Protein AF-A0A7W0WLS8-F1 (afdb_monomer_lite)

Sequence (107 aa):
MDLTRFDGHQRPEFKLEAVRRLEERRAQGVSLTQVGRELDVRPDMLRAWRRQVGARAGVAPAKVFPGQGRLPSEEAELRRLRHENARLQQENAFLKSAAAYFARESR

Secondary structure (DSSP, 8-state):
-------S---HHHHHHHHHHHHHHHHTT--HHHHHHHTT--HHHHHHHHHHHHHTTTS-HHHH---TT--S-HHHHHHHHHHHHHHHHHHHHHHHHHHHHHHHHT-

Radius of gyration: 25.46 Å; chains: 1; bounding box: 64×18×77 Å

pLDDT: mean 81.91, std 16.45, range [34.75, 98.06]

Foldseek 3Di:
DDPPDPAQDDDLVLLVVLLVVVVVVVVVVDDLCRSCVVSVHDSVSSVVLNVLCVVQPPDDSCNSDPTPDDDQPPVRVVVVVVVVVVVVVVVVVVVVVVVVVVVVVVD

Structure (mmCIF, N/CA/C/O backbone):
data_AF-A0A7W0WLS8-F1
#
_entry.id   AF-A0A7W0WLS8-F1
#
loop_
_atom_site.group_PDB
_atom_site.id
_atom_site.type_symbol
_atom_site.label_atom_id
_atom_site.label_alt_id
_atom_site.label_comp_id
_atom_site.label_asym_id
_atom_site.label_entity_id
_atom_site.label_seq_id
_atom_site.pdbx_PDB_ins_code
_atom_site.Cartn_x
_atom_site.Cartn_y
_atom_site.Cartn_z
_atom_site.occupancy
_atom_site.B_iso_or_equiv
_atom_site.auth_seq_id
_atom_site.auth_comp_id
_atom_site.auth_asym_id
_atom_site.auth_atom_id
_atom_site.pdbx_PDB_model_num
ATOM 1 N N . MET A 1 1 ? -32.525 -2.165 2.137 1.00 39.91 1 MET A N 1
ATOM 2 C CA . MET A 1 1 ? -31.338 -1.489 2.702 1.00 39.91 1 MET A CA 1
ATOM 3 C C . MET A 1 1 ? -30.123 -2.051 1.986 1.00 39.91 1 MET A C 1
ATOM 5 O O . MET A 1 1 ? -29.767 -3.194 2.236 1.00 39.91 1 MET A O 1
ATOM 9 N N . ASP A 1 2 ? -29.576 -1.302 1.030 1.00 34.75 2 ASP A N 1
ATOM 10 C CA . ASP A 1 2 ? -28.439 -1.732 0.208 1.00 34.75 2 ASP A CA 1
ATOM 11 C C . ASP A 1 2 ? -27.141 -1.759 1.026 1.00 34.75 2 ASP A C 1
ATOM 13 O O . ASP A 1 2 ? -26.634 -0.722 1.445 1.00 34.75 2 ASP A O 1
ATOM 17 N N . LEU A 1 3 ? -26.587 -2.956 1.241 1.00 37.78 3 LEU A N 1
ATOM 18 C CA . LEU A 1 3 ? -25.344 -3.192 1.996 1.00 37.78 3 LEU A CA 1
ATOM 19 C C . LEU A 1 3 ? -24.077 -3.178 1.116 1.00 37.78 3 LEU A C 1
ATOM 21 O O . LEU A 1 3 ? -23.028 -3.690 1.508 1.00 37.78 3 LEU A O 1
ATOM 25 N N . THR A 1 4 ? -24.142 -2.597 -0.082 1.00 50.72 4 THR A N 1
ATOM 26 C CA . THR A 1 4 ? -23.069 -2.646 -1.094 1.00 50.72 4 THR A CA 1
ATOM 27 C C . THR A 1 4 ? -22.363 -1.314 -1.342 1.00 50.72 4 THR A C 1
ATOM 29 O O . THR A 1 4 ? -21.730 -1.148 -2.384 1.00 50.72 4 THR A O 1
ATOM 32 N N . ARG A 1 5 ? -22.389 -0.357 -0.403 1.00 43.31 5 ARG A N 1
ATOM 33 C CA . ARG A 1 5 ? -21.675 0.913 -0.618 1.00 43.31 5 ARG A CA 1
ATOM 34 C C . ARG A 1 5 ? -21.102 1.545 0.652 1.00 43.31 5 ARG A C 1
ATOM 36 O O . ARG A 1 5 ? -21.573 2.570 1.117 1.00 43.31 5 ARG A O 1
ATOM 43 N N . PHE A 1 6 ? -20.005 0.982 1.151 1.00 46.62 6 PHE A N 1
ATOM 44 C CA . PHE A 1 6 ? -18.945 1.814 1.730 1.00 46.62 6 PHE A CA 1
ATOM 45 C C . PHE A 1 6 ? -17.674 1.555 0.931 1.00 46.62 6 PHE A C 1
ATOM 47 O O . PHE A 1 6 ? -16.887 0.646 1.188 1.00 46.62 6 PHE A O 1
ATOM 54 N N . ASP A 1 7 ? -17.616 2.318 -0.153 1.00 45.81 7 ASP A N 1
ATOM 55 C CA . ASP A 1 7 ? -16.568 2.382 -1.154 1.00 45.81 7 ASP A CA 1
ATOM 56 C C . ASP A 1 7 ? -15.202 2.652 -0.495 1.00 45.81 7 ASP A C 1
ATOM 58 O O . ASP A 1 7 ? -15.117 3.313 0.543 1.00 45.81 7 ASP A O 1
ATOM 62 N N . GLY A 1 8 ? -14.122 2.147 -1.093 1.00 53.72 8 GLY A N 1
ATOM 63 C CA . GLY A 1 8 ? -12.746 2.101 -0.574 1.00 53.72 8 GLY A CA 1
ATOM 64 C C . GLY A 1 8 ? -12.053 3.452 -0.311 1.00 53.72 8 GLY A C 1
ATOM 65 O O . GLY A 1 8 ? -10.824 3.497 -0.178 1.00 53.72 8 GLY A O 1
ATOM 66 N N . HIS A 1 9 ? -12.813 4.538 -0.180 1.00 56.31 9 HIS A N 1
ATOM 67 C CA . HIS A 1 9 ? -12.394 5.933 -0.079 1.00 56.31 9 HIS A CA 1
ATOM 68 C C . HIS A 1 9 ? -12.641 6.532 1.316 1.00 56.31 9 HIS A C 1
ATOM 70 O O . HIS A 1 9 ? -13.241 7.592 1.461 1.00 56.31 9 HIS A O 1
ATOM 76 N N . GLN A 1 10 ? -12.149 5.889 2.375 1.00 71.31 10 GLN A N 1
ATOM 77 C CA . GLN A 1 10 ? -11.992 6.579 3.665 1.00 71.31 10 GLN A CA 1
ATOM 78 C C . GLN A 1 10 ? -10.620 7.252 3.734 1.00 71.31 10 GLN A C 1
ATOM 80 O O . GLN A 1 10 ? -9.630 6.723 3.206 1.00 71.31 10 GLN A O 1
ATOM 85 N N . ARG A 1 11 ? -10.569 8.410 4.403 1.00 81.94 11 ARG A N 1
ATOM 86 C CA . ARG A 1 11 ? -9.339 9.191 4.578 1.00 81.94 11 ARG A CA 1
ATOM 87 C C . ARG A 1 11 ? -8.267 8.361 5.312 1.00 81.94 11 ARG A C 1
ATOM 89 O O . ARG A 1 11 ? -8.623 7.603 6.219 1.00 81.94 11 ARG A O 1
ATOM 96 N N . PRO A 1 12 ? -6.977 8.467 4.942 1.00 83.00 12 PRO A N 1
ATOM 97 C CA . PRO A 1 12 ? -5.897 7.708 5.580 1.00 83.00 12 PRO A CA 1
ATOM 98 C C . PRO A 1 12 ? -5.850 7.858 7.105 1.00 83.00 12 PRO A C 1
ATOM 100 O O . PRO A 1 12 ? -5.576 6.888 7.806 1.00 83.00 12 PRO A O 1
ATOM 103 N N . GLU A 1 13 ? -6.171 9.046 7.617 1.00 84.62 13 GLU A N 1
ATOM 104 C CA . GLU A 1 13 ? -6.172 9.363 9.047 1.00 84.62 13 GLU A CA 1
ATOM 105 C C . GLU A 1 13 ? -7.232 8.545 9.792 1.00 84.62 13 GLU A C 1
ATOM 107 O O . GLU A 1 13 ? -6.951 7.967 10.839 1.00 84.62 13 GLU A O 1
ATOM 112 N N . PHE A 1 14 ? -8.429 8.412 9.208 1.00 89.12 14 PHE A N 1
ATOM 113 C CA . PHE A 1 14 ? -9.494 7.580 9.768 1.00 89.12 14 PHE A CA 1
ATOM 114 C C . PHE A 1 14 ? -9.082 6.107 9.823 1.00 89.12 14 PHE A C 1
ATOM 116 O O . PHE A 1 14 ? -9.295 5.441 10.831 1.00 89.12 14 PHE A O 1
ATOM 123 N N . LYS A 1 15 ? -8.458 5.596 8.754 1.00 89.44 15 LYS A N 1
ATOM 124 C CA . LYS A 1 15 ? -8.007 4.198 8.697 1.00 89.44 15 LYS A CA 1
ATOM 125 C C . LYS A 1 15 ? -6.922 3.907 9.739 1.00 89.44 15 LYS A C 1
ATOM 127 O O . LYS A 1 15 ? -6.956 2.841 10.349 1.00 89.44 15 LYS A O 1
ATOM 132 N N . LEU A 1 16 ? -5.996 4.842 9.979 1.00 90.12 16 LEU A N 1
ATOM 133 C CA . LEU A 1 16 ? -5.003 4.719 11.055 1.00 90.12 16 LEU A CA 1
ATOM 134 C C . LEU A 1 16 ? -5.652 4.695 12.433 1.00 90.12 16 LEU A C 1
ATOM 136 O O . LEU A 1 16 ? -5.365 3.801 13.224 1.00 90.12 16 LEU A O 1
ATOM 140 N N . GLU A 1 17 ? -6.535 5.651 12.706 1.00 91.06 17 GLU A N 1
ATOM 141 C CA . GLU A 1 17 ? -7.209 5.747 13.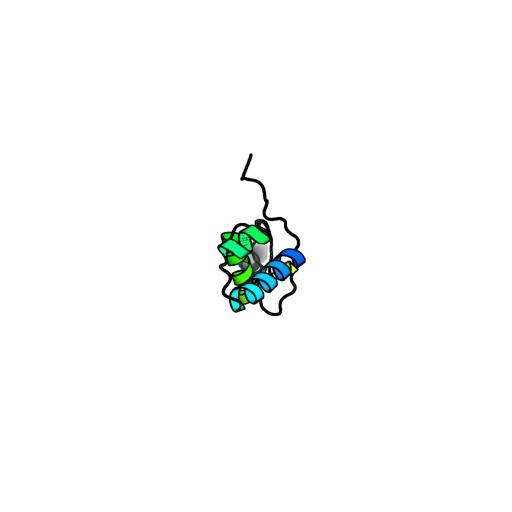998 1.00 91.06 17 GLU A CA 1
ATOM 142 C C . GLU A 1 17 ? -8.093 4.516 14.260 1.00 91.06 17 GLU A C 1
ATOM 144 O O . GLU A 1 17 ? -8.104 3.984 15.366 1.00 91.06 17 GLU A O 1
ATOM 149 N N . ALA A 1 18 ? -8.761 3.981 13.233 1.00 92.56 18 ALA A N 1
ATOM 150 C CA . ALA A 1 18 ? -9.520 2.736 13.331 1.00 92.56 18 ALA A CA 1
ATOM 151 C C . ALA A 1 18 ? -8.633 1.530 13.690 1.00 92.56 18 ALA A C 1
ATOM 153 O O . ALA A 1 18 ? -9.022 0.700 14.513 1.00 92.56 18 ALA A O 1
ATOM 154 N N . VAL A 1 19 ? -7.430 1.431 13.107 1.00 92.94 19 VAL A N 1
ATOM 155 C CA . VAL A 1 19 ? -6.455 0.382 13.455 1.00 92.94 19 VAL A CA 1
ATOM 156 C C . VAL A 1 19 ? -5.921 0.580 14.873 1.00 92.94 19 VAL A C 1
ATOM 158 O O . VAL A 1 19 ? -5.831 -0.387 15.621 1.00 92.94 19 VAL A O 1
ATOM 161 N N . ARG A 1 20 ? -5.628 1.817 15.280 1.00 92.81 20 ARG A N 1
ATOM 162 C CA . ARG A 1 20 ? -5.181 2.124 16.643 1.00 92.81 20 ARG A CA 1
ATOM 163 C C . ARG A 1 20 ? -6.227 1.708 17.682 1.00 92.81 20 ARG A C 1
ATOM 165 O O . ARG A 1 20 ? -5.910 0.950 18.594 1.00 92.81 20 ARG A O 1
ATOM 172 N N . ARG A 1 21 ? -7.485 2.120 17.492 1.00 93.38 21 ARG A N 1
ATOM 173 C CA . ARG A 1 21 ? -8.610 1.724 18.356 1.00 93.38 21 ARG A CA 1
ATOM 174 C C . ARG A 1 21 ? -8.815 0.216 18.377 1.00 93.38 21 ARG A C 1
ATOM 176 O O . ARG A 1 21 ? -9.132 -0.341 19.422 1.00 93.38 21 ARG A O 1
ATOM 183 N N . LEU A 1 22 ? -8.621 -0.464 17.247 1.00 94.25 22 LEU A N 1
ATOM 184 C CA . LEU A 1 22 ? -8.669 -1.923 17.202 1.00 94.25 22 LEU A CA 1
ATOM 185 C C . LEU A 1 22 ? -7.621 -2.563 18.120 1.00 94.25 22 LEU A C 1
ATOM 187 O O . LEU A 1 22 ? -7.965 -3.501 18.836 1.00 94.25 22 LEU A O 1
ATOM 191 N N . GLU A 1 23 ? -6.373 -2.093 18.101 1.00 93.56 23 GLU A N 1
ATOM 192 C CA . GLU A 1 23 ? -5.315 -2.639 18.963 1.00 93.56 23 GLU A CA 1
ATOM 193 C C . GLU A 1 23 ? -5.592 -2.361 20.449 1.00 93.56 23 GLU A C 1
ATOM 195 O O . GLU A 1 23 ? -5.508 -3.276 21.269 1.00 93.56 23 GLU A O 1
ATOM 200 N N . GLU A 1 24 ? -6.030 -1.143 20.787 1.00 94.31 24 GLU A N 1
ATOM 201 C CA . GLU A 1 24 ? -6.432 -0.767 22.153 1.00 94.31 24 GLU A CA 1
ATOM 202 C C . GLU A 1 24 ? -7.574 -1.660 22.676 1.00 94.31 24 GLU A C 1
ATOM 204 O O . GLU A 1 24 ? -7.492 -2.228 23.765 1.00 94.31 24 GLU A O 1
ATOM 209 N N . ARG A 1 25 ? -8.631 -1.849 21.877 1.00 94.19 25 ARG A N 1
ATOM 210 C CA . ARG A 1 25 ? -9.796 -2.674 22.241 1.00 94.19 25 ARG A CA 1
ATOM 211 C C . ARG A 1 25 ? -9.443 -4.161 22.310 1.00 94.19 25 ARG A C 1
ATOM 213 O O . ARG A 1 25 ? -9.945 -4.871 23.180 1.00 94.19 25 ARG A O 1
ATOM 220 N N . ARG A 1 26 ? -8.548 -4.644 21.443 1.00 91.44 26 ARG A N 1
ATOM 221 C CA . ARG A 1 26 ? -8.041 -6.024 21.503 1.00 91.44 26 ARG A CA 1
ATOM 222 C C . ARG A 1 26 ? -7.262 -6.301 22.782 1.00 91.44 26 ARG A C 1
ATOM 224 O O . ARG A 1 26 ? -7.431 -7.381 23.340 1.00 91.44 26 ARG A O 1
ATOM 231 N N . ALA A 1 27 ? -6.462 -5.348 23.263 1.00 91.50 27 ALA A N 1
ATOM 232 C CA . ALA A 1 27 ? -5.767 -5.476 24.545 1.00 91.50 27 ALA A CA 1
ATOM 233 C C . ALA A 1 27 ? -6.745 -5.603 25.732 1.00 91.50 27 ALA A C 1
ATOM 235 O O . ALA A 1 27 ? -6.417 -6.220 26.740 1.00 91.50 27 ALA A O 1
ATOM 236 N N . GLN A 1 28 ? -7.970 -5.091 25.582 1.00 94.00 28 GLN A N 1
ATOM 237 C CA . GLN A 1 28 ? -9.076 -5.234 26.539 1.00 94.00 28 GLN A CA 1
ATOM 238 C C . GLN A 1 28 ? -9.918 -6.509 26.321 1.00 94.00 28 GLN A C 1
ATOM 240 O O . GLN A 1 28 ? -10.949 -6.683 26.964 1.00 94.00 28 GLN A O 1
ATOM 245 N N . GLY A 1 29 ? -9.527 -7.393 25.396 1.00 93.12 29 GLY A N 1
ATOM 246 C CA . GLY A 1 29 ? -10.248 -8.633 25.087 1.00 93.12 29 GLY A CA 1
ATOM 247 C C . GLY A 1 29 ? -11.438 -8.476 24.132 1.00 93.12 29 GLY A C 1
ATOM 248 O O . GLY A 1 29 ? -12.162 -9.442 23.894 1.00 93.12 29 GLY A O 1
ATOM 249 N N . VAL A 1 30 ? -11.650 -7.294 23.543 1.00 95.19 30 VAL A N 1
ATOM 250 C CA . VAL A 1 30 ? -12.757 -7.061 22.602 1.00 95.19 30 VAL A CA 1
ATOM 251 C C . VAL A 1 30 ? -12.444 -7.680 21.236 1.00 95.19 30 VAL A C 1
ATOM 253 O O . VAL A 1 30 ? -11.347 -7.545 20.685 1.00 95.19 30 VAL A O 1
ATOM 256 N N . SER A 1 31 ? -13.434 -8.360 20.652 1.00 93.31 31 SER A N 1
ATOM 257 C CA . SER A 1 31 ? -13.277 -9.022 19.356 1.00 93.31 31 SER A CA 1
ATOM 258 C C . SER A 1 31 ? -13.229 -8.032 18.182 1.00 93.31 31 SER A C 1
ATOM 260 O O . SER A 1 31 ? -13.888 -6.994 18.183 1.00 93.31 31 SER A O 1
ATOM 262 N N . LEU A 1 32 ? -12.516 -8.405 17.111 1.00 91.38 32 LEU 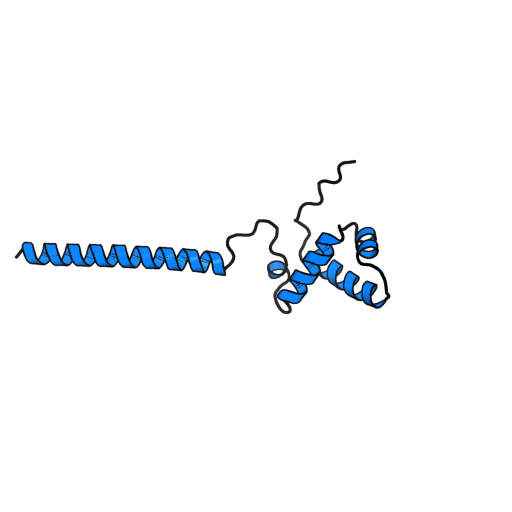A N 1
ATOM 263 C CA . LEU A 1 32 ? -12.469 -7.647 15.848 1.00 91.38 32 LEU A CA 1
ATOM 264 C C . LEU A 1 32 ? -13.875 -7.362 15.292 1.00 91.38 32 LEU A C 1
ATOM 266 O O . LEU A 1 32 ? -14.125 -6.285 14.762 1.00 91.38 32 LEU A O 1
ATOM 270 N N . THR A 1 33 ? -14.783 -8.334 15.402 1.00 93.12 33 THR A N 1
ATOM 271 C CA . THR A 1 33 ? -16.161 -8.216 14.914 1.00 93.12 33 THR A CA 1
ATOM 272 C C . THR A 1 33 ? -16.931 -7.144 15.672 1.00 93.12 33 THR A C 1
ATOM 274 O O . THR A 1 33 ? -17.671 -6.377 15.063 1.00 93.12 33 THR A O 1
ATOM 277 N N . GLN A 1 34 ? -16.739 -7.071 16.988 1.00 92.38 34 GLN A N 1
ATOM 278 C CA . GLN A 1 34 ? -17.383 -6.070 17.827 1.00 92.38 34 GLN A CA 1
ATOM 279 C C . GLN A 1 34 ? -16.830 -4.668 17.559 1.00 92.38 34 GLN A C 1
ATOM 281 O O . GLN A 1 34 ? -17.613 -3.753 17.330 1.00 92.38 34 GLN A O 1
ATOM 286 N N . VAL A 1 35 ? -15.505 -4.524 17.449 1.00 92.12 35 VAL A N 1
ATOM 287 C CA . VAL A 1 35 ? -14.878 -3.254 17.038 1.00 92.12 35 VAL A CA 1
ATOM 288 C C . VAL A 1 35 ? -15.372 -2.808 15.657 1.00 92.12 35 VAL A C 1
ATOM 290 O O . VAL A 1 35 ? -15.654 -1.634 15.447 1.00 92.12 35 VAL A O 1
ATOM 293 N N . GLY A 1 36 ? -15.529 -3.743 14.714 1.00 90.19 36 GLY A N 1
ATOM 294 C CA . GLY A 1 36 ? -16.093 -3.451 13.394 1.00 90.19 36 GLY A CA 1
ATOM 295 C C . GLY A 1 36 ? -17.508 -2.881 13.459 1.00 90.19 36 GLY A C 1
ATOM 296 O O . GLY A 1 36 ? -17.795 -1.892 12.796 1.00 90.19 36 GLY A O 1
ATOM 297 N N . ARG A 1 37 ? -18.375 -3.449 14.304 1.00 90.69 37 ARG A N 1
ATOM 298 C CA . ARG A 1 37 ? -19.735 -2.928 14.517 1.00 90.69 37 ARG A CA 1
ATOM 299 C C . ARG A 1 37 ? -19.731 -1.532 15.142 1.00 90.69 37 ARG A C 1
ATOM 301 O O . ARG A 1 37 ? -20.497 -0.687 14.707 1.00 90.69 37 ARG A O 1
ATOM 308 N N . GLU A 1 38 ? -18.867 -1.287 16.125 1.00 89.56 38 GLU A N 1
ATOM 309 C CA . GLU A 1 38 ? -18.749 0.017 16.802 1.00 89.56 38 GLU A CA 1
ATOM 310 C C . GLU A 1 38 ? -18.282 1.134 15.864 1.00 89.56 38 GLU A C 1
ATOM 312 O O . GLU A 1 38 ? -18.703 2.279 16.003 1.00 89.56 38 GLU A O 1
ATOM 317 N N . LEU A 1 39 ? -17.405 0.803 14.915 1.00 87.31 39 LEU A N 1
ATOM 318 C CA . LEU A 1 39 ? -16.861 1.752 13.945 1.00 87.31 39 LEU A CA 1
ATOM 319 C C . LEU A 1 39 ? -17.681 1.837 12.648 1.00 87.31 39 LEU A C 1
ATOM 321 O O . LEU A 1 39 ? -17.313 2.616 11.774 1.00 87.31 39 LEU A O 1
ATOM 325 N N . ASP A 1 40 ? -18.739 1.031 12.509 1.00 87.94 40 ASP A N 1
ATOM 326 C CA . ASP A 1 40 ? -19.481 0.815 11.257 1.00 87.94 40 ASP A CA 1
ATOM 327 C C . ASP A 1 40 ? -18.563 0.431 10.073 1.00 87.94 40 ASP A C 1
ATOM 329 O O . ASP A 1 40 ? -18.666 0.902 8.941 1.00 87.94 40 ASP A O 1
ATOM 333 N N . VAL A 1 41 ? -17.588 -0.439 10.352 1.00 88.12 41 VAL A N 1
ATOM 334 C CA . VAL A 1 41 ? -16.596 -0.927 9.390 1.00 88.12 41 VAL A CA 1
ATOM 335 C C . VAL A 1 41 ? -16.623 -2.449 9.354 1.00 88.12 41 VAL A C 1
ATOM 337 O O . VAL A 1 41 ? -16.521 -3.133 10.373 1.00 88.12 41 VAL A O 1
ATOM 340 N N . ARG A 1 42 ? -16.664 -3.019 8.144 1.00 88.38 42 ARG A N 1
ATOM 341 C CA . ARG A 1 42 ? -16.558 -4.473 7.965 1.00 88.38 42 ARG A CA 1
ATOM 342 C C . ARG A 1 42 ? -15.274 -5.020 8.621 1.00 88.38 42 ARG A C 1
ATOM 344 O O . ARG A 1 42 ? -14.187 -4.522 8.315 1.00 88.38 42 ARG A O 1
ATOM 351 N N . PRO A 1 43 ? -15.348 -6.098 9.425 1.00 88.88 43 PRO A N 1
ATOM 352 C CA . PRO A 1 43 ? -14.181 -6.682 10.098 1.00 88.88 43 PRO A CA 1
ATOM 353 C C . PRO A 1 43 ? -13.020 -7.041 9.154 1.00 88.88 43 PRO A C 1
ATOM 355 O O . PRO A 1 43 ? -11.850 -6.902 9.516 1.00 88.88 43 PRO A O 1
ATOM 358 N N . ASP A 1 44 ? -13.325 -7.454 7.920 1.00 87.31 44 ASP A N 1
ATOM 359 C CA . ASP A 1 44 ? -12.320 -7.766 6.895 1.00 87.31 44 ASP A CA 1
ATOM 360 C C . ASP A 1 44 ? -11.490 -6.543 6.487 1.00 87.31 44 ASP A C 1
ATOM 362 O O . ASP A 1 44 ? -10.284 -6.663 6.255 1.00 87.31 44 ASP A O 1
ATOM 366 N N . MET A 1 45 ? -12.110 -5.357 6.444 1.00 88.88 45 MET A N 1
ATOM 367 C CA . MET A 1 45 ? -11.420 -4.103 6.138 1.00 88.88 45 MET A CA 1
ATOM 368 C C . MET A 1 45 ? -10.474 -3.713 7.270 1.00 88.88 45 MET A C 1
ATOM 370 O O . MET A 1 45 ? -9.307 -3.437 7.009 1.00 88.88 45 MET A O 1
ATOM 374 N N . LEU A 1 46 ? -10.927 -3.802 8.526 1.00 90.38 46 LEU A N 1
ATOM 375 C CA . LEU A 1 46 ? -10.071 -3.577 9.696 1.00 90.38 46 LEU A CA 1
ATOM 376 C C . LEU A 1 46 ? -8.862 -4.524 9.703 1.00 90.38 46 LEU A C 1
ATOM 378 O O . LEU A 1 46 ? -7.727 -4.102 9.935 1.00 90.38 46 LEU A O 1
ATOM 382 N N . ARG A 1 47 ? -9.075 -5.804 9.369 1.00 89.12 47 ARG A N 1
ATOM 383 C CA . ARG A 1 47 ? -7.991 -6.787 9.219 1.00 89.12 47 ARG A CA 1
ATOM 384 C C . ARG A 1 47 ? -7.025 -6.409 8.092 1.00 89.12 47 ARG A C 1
ATOM 386 O O . ARG A 1 47 ? -5.817 -6.605 8.233 1.00 89.12 47 ARG A O 1
ATOM 393 N N . ALA A 1 48 ? -7.530 -5.921 6.960 1.00 87.19 48 ALA A N 1
ATOM 394 C CA . ALA A 1 48 ? -6.704 -5.473 5.843 1.00 87.19 48 ALA A CA 1
ATOM 395 C C . ALA A 1 48 ? -5.869 -4.239 6.213 1.00 87.19 48 ALA A C 1
ATOM 397 O O . ALA A 1 48 ? -4.660 -4.244 5.989 1.00 87.19 48 ALA A O 1
ATOM 398 N N . TRP A 1 49 ? -6.472 -3.234 6.848 1.00 90.00 49 TRP A N 1
ATOM 399 C CA . TRP A 1 49 ? -5.774 -2.021 7.269 1.00 90.00 49 TRP A CA 1
ATOM 400 C C . TRP A 1 49 ? -4.711 -2.300 8.318 1.00 90.00 49 TRP A C 1
ATOM 402 O O . TRP A 1 49 ? -3.594 -1.814 8.181 1.00 90.00 49 TRP A O 1
ATOM 412 N N . ARG A 1 50 ? -4.994 -3.162 9.302 1.00 90.31 50 ARG A N 1
ATOM 413 C CA . ARG A 1 50 ? -3.985 -3.583 10.281 1.00 90.31 50 ARG A CA 1
ATOM 414 C C . ARG A 1 50 ? -2.756 -4.195 9.604 1.00 90.31 50 ARG A C 1
ATOM 416 O O . ARG A 1 50 ? -1.627 -3.876 9.963 1.00 90.31 50 ARG A O 1
ATOM 423 N N . ARG A 1 51 ? -2.965 -5.058 8.600 1.00 86.94 51 ARG A N 1
ATOM 424 C CA . ARG A 1 51 ? -1.863 -5.637 7.811 1.00 86.94 51 ARG A CA 1
ATOM 425 C C . ARG A 1 51 ? -1.083 -4.565 7.049 1.00 86.94 51 ARG A C 1
ATOM 427 O O . ARG A 1 51 ? 0.139 -4.625 7.029 1.00 86.94 51 ARG A O 1
ATOM 434 N N . GLN A 1 52 ? -1.769 -3.591 6.449 1.00 85.69 52 GLN A N 1
ATOM 435 C CA . GLN A 1 52 ? -1.131 -2.485 5.726 1.00 85.69 52 GLN A CA 1
ATOM 436 C C . GLN A 1 52 ? -0.276 -1.608 6.648 1.00 85.69 52 GLN A C 1
ATOM 438 O O . GLN A 1 52 ? 0.852 -1.286 6.285 1.00 85.69 52 GLN A O 1
ATOM 443 N N . VAL A 1 53 ? -0.778 -1.281 7.845 1.00 87.56 53 VAL A N 1
ATOM 444 C CA . VAL A 1 53 ? -0.036 -0.526 8.868 1.00 87.56 53 VAL A CA 1
ATOM 445 C C . VAL A 1 53 ? 1.204 -1.296 9.321 1.00 87.56 53 VAL A C 1
ATOM 447 O O . VAL A 1 53 ? 2.294 -0.734 9.323 1.00 87.56 53 VAL A O 1
ATOM 450 N N . GLY A 1 54 ? 1.066 -2.589 9.635 1.00 83.25 54 GLY A N 1
ATOM 451 C CA . GLY A 1 54 ? 2.195 -3.419 10.068 1.00 83.25 54 GLY A CA 1
ATOM 452 C C . GLY A 1 54 ? 3.271 -3.611 8.992 1.00 83.25 54 GLY A C 1
ATOM 453 O O . GLY A 1 54 ? 4.457 -3.564 9.296 1.00 83.25 54 GLY A O 1
ATOM 454 N N . ALA A 1 55 ? 2.878 -3.776 7.725 1.00 78.56 55 ALA A N 1
ATOM 455 C CA . ALA A 1 55 ? 3.816 -3.972 6.615 1.00 78.56 55 ALA A CA 1
ATOM 456 C C . ALA A 1 55 ? 4.569 -2.694 6.197 1.00 78.56 55 ALA A C 1
ATOM 458 O O . ALA A 1 55 ? 5.546 -2.774 5.458 1.00 78.56 55 ALA A O 1
ATOM 459 N N . ARG A 1 56 ? 4.085 -1.514 6.603 1.00 76.25 56 ARG A N 1
ATOM 460 C CA . ARG A 1 56 ? 4.599 -0.199 6.178 1.00 76.25 56 ARG A CA 1
ATOM 461 C C . ARG A 1 56 ? 4.797 0.740 7.369 1.00 76.25 56 ARG A C 1
ATOM 463 O O . ARG A 1 56 ? 4.553 1.944 7.263 1.00 76.25 56 ARG A O 1
ATOM 470 N N . ALA A 1 57 ? 5.212 0.186 8.508 1.00 67.44 57 ALA A N 1
ATOM 471 C CA . ALA A 1 57 ? 5.515 0.962 9.704 1.00 67.44 57 ALA A CA 1
ATOM 472 C C . ALA A 1 57 ? 6.592 2.023 9.395 1.00 67.44 57 ALA A C 1
ATOM 474 O O . ALA A 1 57 ? 7.589 1.728 8.741 1.00 67.44 57 ALA A O 1
ATOM 475 N N . GLY A 1 58 ? 6.368 3.268 9.827 1.00 66.56 58 GLY A N 1
ATOM 476 C CA . GLY A 1 58 ? 7.277 4.396 9.569 1.00 66.56 58 GLY A CA 1
ATOM 477 C C . GLY A 1 58 ? 7.085 5.112 8.223 1.00 66.56 58 GLY A C 1
ATOM 478 O O . GLY A 1 58 ? 7.798 6.071 7.940 1.00 66.56 58 GLY A O 1
ATOM 479 N N . VAL A 1 59 ? 6.116 4.700 7.398 1.00 74.12 59 VAL A N 1
ATOM 480 C CA . VAL A 1 59 ? 5.791 5.369 6.128 1.00 74.12 59 VAL A CA 1
ATOM 481 C C . VAL A 1 59 ? 4.581 6.298 6.308 1.00 74.12 59 VAL A C 1
ATOM 483 O O . VAL A 1 59 ? 3.662 6.001 7.068 1.00 74.12 59 VAL A O 1
ATOM 486 N N . ALA A 1 60 ? 4.556 7.428 5.591 1.00 71.25 60 ALA A N 1
ATOM 487 C CA . ALA A 1 60 ? 3.452 8.389 5.635 1.00 71.25 60 ALA A CA 1
ATOM 488 C C . ALA A 1 60 ? 2.067 7.727 5.404 1.00 71.25 60 ALA A C 1
ATOM 490 O O . ALA A 1 60 ? 1.947 6.879 4.511 1.00 71.25 60 ALA A O 1
ATOM 491 N N . PRO A 1 61 ? 0.997 8.160 6.108 1.00 68.62 61 PRO A N 1
ATOM 492 C CA . PRO A 1 61 ? -0.335 7.534 6.066 1.00 68.62 61 PRO A CA 1
ATOM 493 C C . PRO A 1 61 ? -0.891 7.321 4.650 1.00 68.62 61 PRO A C 1
ATOM 495 O O . PRO A 1 61 ? -1.456 6.274 4.331 1.00 68.62 61 PRO A O 1
ATOM 498 N N . ALA A 1 62 ? -0.667 8.289 3.758 1.00 67.69 62 ALA A N 1
ATOM 499 C CA . ALA A 1 62 ? -1.109 8.233 2.366 1.00 67.69 62 ALA A CA 1
ATOM 500 C C . ALA A 1 62 ? -0.460 7.093 1.551 1.00 67.69 62 ALA A C 1
ATOM 502 O O . ALA A 1 62 ? -1.065 6.598 0.599 1.00 67.69 62 ALA A O 1
ATOM 503 N N . LYS A 1 63 ? 0.750 6.659 1.929 1.00 69.88 63 LYS A N 1
ATOM 504 C CA . LYS A 1 63 ? 1.459 5.516 1.333 1.00 69.88 63 LYS A CA 1
ATOM 505 C C . LYS A 1 63 ? 1.116 4.191 2.024 1.00 69.88 63 LYS A C 1
ATOM 507 O O . LYS A 1 63 ? 1.298 3.131 1.428 1.00 69.88 63 LYS A O 1
ATOM 512 N N . VAL A 1 64 ? 0.590 4.225 3.250 1.00 73.94 64 VAL A N 1
ATOM 513 C CA . VAL A 1 64 ? 0.080 3.033 3.952 1.00 73.94 64 VAL A CA 1
ATOM 514 C C . VAL A 1 64 ? -1.227 2.552 3.313 1.00 73.94 64 VAL A C 1
ATOM 516 O O . VAL A 1 64 ? -1.386 1.354 3.084 1.00 73.94 64 VAL A O 1
ATOM 519 N N . PHE A 1 65 ? -2.106 3.482 2.919 1.00 77.50 65 PHE A N 1
ATOM 520 C CA . PHE A 1 65 ? -3.406 3.192 2.297 1.00 77.50 65 PHE A CA 1
ATOM 521 C C . PHE A 1 65 ? -3.511 3.710 0.852 1.00 77.50 65 PHE A C 1
ATOM 523 O O . PHE A 1 65 ? -4.300 4.622 0.581 1.00 77.50 65 PHE A O 1
ATOM 530 N N . PRO A 1 66 ? -2.767 3.147 -0.117 1.00 63.62 66 PRO A N 1
ATOM 531 C CA . PRO A 1 66 ? -3.077 3.398 -1.516 1.00 63.62 66 PRO A CA 1
ATOM 532 C C . PRO A 1 66 ? -4.458 2.777 -1.766 1.00 63.62 66 PRO A C 1
ATOM 534 O O . PRO A 1 66 ? -4.646 1.586 -1.533 1.00 63.62 66 PRO A O 1
ATOM 537 N N . GLY A 1 67 ? -5.464 3.581 -2.116 1.00 62.50 67 GLY A N 1
ATOM 538 C CA . GLY A 1 67 ? -6.825 3.088 -2.357 1.00 62.50 67 GLY A CA 1
ATOM 539 C C . GLY A 1 67 ? -6.879 1.926 -3.361 1.00 62.50 67 GLY A C 1
ATOM 540 O O . GLY A 1 67 ? -5.918 1.672 -4.091 1.00 62.50 67 GLY A O 1
ATOM 541 N N . GLN A 1 68 ? -8.017 1.225 -3.411 1.00 50.81 68 GLN A N 1
ATOM 542 C CA . GLN A 1 68 ? -8.292 0.220 -4.443 1.00 50.81 68 GLN A CA 1
ATOM 543 C C . GLN A 1 68 ? -8.363 0.931 -5.806 1.00 50.81 68 GLN A C 1
ATOM 545 O O . GLN A 1 68 ? -9.395 1.482 -6.160 1.00 50.81 68 GLN A O 1
ATOM 550 N N . GLY A 1 69 ? -7.241 1.007 -6.526 1.00 51.25 69 GLY A N 1
ATOM 551 C CA . GLY A 1 69 ? -7.161 1.671 -7.836 1.00 51.25 69 GLY A CA 1
ATOM 552 C C . GLY A 1 69 ? -5.911 2.521 -8.080 1.00 51.25 69 GLY A C 1
ATOM 553 O O . GLY A 1 69 ? -5.742 3.050 -9.175 1.00 51.25 69 GLY A O 1
ATOM 554 N N . ARG A 1 70 ? -5.004 2.670 -7.108 1.00 48.19 70 ARG A N 1
ATOM 555 C CA . ARG A 1 70 ? -3.768 3.441 -7.315 1.00 48.19 70 ARG A CA 1
ATOM 556 C C . ARG A 1 70 ? -2.692 2.613 -8.019 1.00 48.19 70 ARG A C 1
ATOM 558 O O . ARG A 1 70 ? -2.000 1.887 -7.319 1.00 48.19 70 ARG A O 1
ATOM 565 N N . LEU A 1 71 ? -2.604 2.816 -9.344 1.00 48.31 71 LEU A N 1
ATOM 566 C CA . LEU A 1 71 ? -1.470 2.700 -10.288 1.00 48.31 71 LEU A CA 1
ATOM 567 C C . LEU A 1 71 ? -0.524 1.479 -10.170 1.00 48.31 71 LEU A C 1
ATOM 569 O O . LEU A 1 71 ? -0.438 0.846 -9.123 1.00 48.31 71 LEU A O 1
ATOM 573 N N . PRO A 1 72 ? 0.210 1.111 -11.242 1.00 52.47 72 PRO A N 1
ATOM 574 C CA . PRO A 1 72 ? 1.265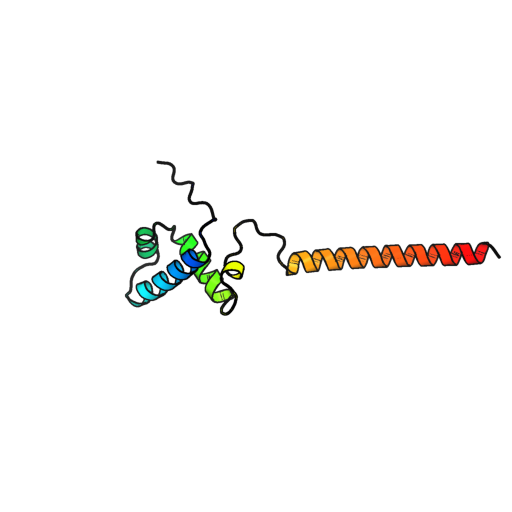 0.106 -11.138 1.00 52.47 72 PRO A CA 1
ATOM 575 C C . PRO A 1 72 ? 2.144 0.447 -9.929 1.00 52.47 72 PRO A C 1
ATOM 577 O O . PRO A 1 72 ? 2.532 1.605 -9.765 1.00 52.47 72 PRO A O 1
ATOM 580 N N . SER A 1 73 ? 2.399 -0.524 -9.042 1.00 67.31 73 SER A N 1
ATOM 581 C CA . SER A 1 73 ? 3.318 -0.305 -7.919 1.00 67.31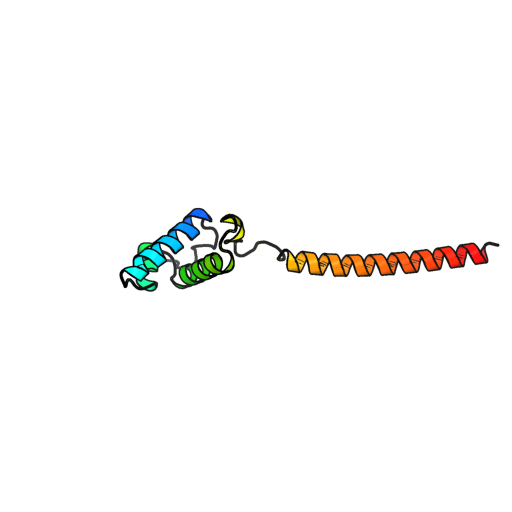 73 SER A CA 1
ATOM 582 C C . SER A 1 73 ? 4.626 0.293 -8.445 1.00 67.31 73 SER A C 1
ATOM 584 O O . SER A 1 73 ? 4.972 0.061 -9.601 1.00 67.31 73 SER A O 1
ATOM 586 N N . GLU A 1 74 ? 5.382 1.028 -7.624 1.00 68.88 74 GLU A N 1
ATOM 587 C CA . GLU A 1 74 ? 6.704 1.545 -8.036 1.00 68.88 74 GLU A CA 1
ATOM 588 C C . GLU A 1 74 ? 7.553 0.442 -8.698 1.00 68.88 74 GLU A C 1
ATOM 590 O O . GLU A 1 74 ? 8.237 0.663 -9.689 1.00 68.88 74 GLU A O 1
ATOM 595 N N . GLU A 1 75 ? 7.401 -0.789 -8.218 1.00 70.62 75 GLU A N 1
ATOM 596 C CA . GLU A 1 75 ? 7.996 -2.001 -8.769 1.00 70.62 75 GLU A CA 1
ATOM 597 C C . GLU A 1 75 ? 7.457 -2.414 -10.152 1.00 70.62 75 GLU A C 1
ATOM 599 O O . GLU A 1 75 ? 8.212 -2.884 -11.001 1.00 70.62 75 GLU A O 1
ATOM 604 N N . ALA A 1 76 ? 6.156 -2.264 -10.399 1.00 75.62 76 ALA A N 1
ATOM 605 C CA . ALA A 1 76 ? 5.540 -2.530 -11.695 1.00 75.62 76 ALA A CA 1
ATOM 606 C C . ALA A 1 76 ? 5.900 -1.455 -12.731 1.00 75.62 76 ALA A C 1
ATOM 608 O O . ALA A 1 76 ? 6.216 -1.809 -13.867 1.00 75.62 76 ALA A O 1
ATOM 609 N N . GLU A 1 77 ? 5.939 -0.179 -12.336 1.00 82.81 77 GLU A N 1
ATOM 610 C CA . GLU A 1 77 ? 6.434 0.896 -13.203 1.00 82.81 77 GLU A CA 1
ATOM 611 C C . GLU A 1 77 ? 7.926 0.698 -13.499 1.00 82.81 77 GLU A C 1
ATOM 613 O O . GLU A 1 77 ? 8.350 0.791 -14.646 1.00 82.81 77 GLU A O 1
ATOM 618 N N . LEU A 1 78 ? 8.721 0.292 -12.502 1.00 87.94 78 LEU A N 1
ATOM 619 C CA . LEU A 1 78 ? 10.132 -0.042 -12.694 1.00 87.94 78 LEU A CA 1
ATOM 620 C C . LEU A 1 78 ? 10.323 -1.208 -13.675 1.00 87.94 78 LEU A C 1
ATOM 622 O O . LEU A 1 78 ? 11.209 -1.152 -14.528 1.00 87.94 78 LEU A O 1
ATOM 626 N N . ARG A 1 79 ? 9.498 -2.262 -13.593 1.00 85.62 79 ARG A N 1
ATOM 627 C CA . ARG A 1 79 ? 9.529 -3.372 -14.563 1.00 85.62 79 ARG A CA 1
ATOM 628 C C . ARG A 1 79 ? 9.180 -2.903 -15.973 1.00 85.62 79 ARG A C 1
ATOM 630 O O . ARG A 1 79 ? 9.886 -3.266 -16.912 1.00 85.62 79 ARG A O 1
ATOM 637 N N . ARG A 1 80 ? 8.138 -2.080 -16.116 1.00 92.06 80 ARG A N 1
ATOM 638 C CA . ARG A 1 80 ? 7.739 -1.497 -17.402 1.00 92.06 80 ARG A CA 1
ATOM 639 C C . ARG A 1 80 ? 8.866 -0.653 -17.998 1.00 92.06 80 ARG A C 1
ATOM 641 O O . ARG A 1 80 ? 9.266 -0.898 -19.131 1.00 92.06 80 ARG A O 1
ATOM 648 N N . LEU A 1 81 ? 9.424 0.270 -17.216 1.00 95.00 81 LEU A N 1
ATOM 649 C CA . LEU A 1 81 ? 10.512 1.147 -17.648 1.00 95.00 81 LEU A CA 1
ATOM 650 C C . LEU A 1 81 ? 11.765 0.358 -18.040 1.00 95.00 81 LEU A C 1
ATOM 652 O O . LEU A 1 81 ? 12.400 0.684 -19.037 1.00 95.00 81 LEU A O 1
ATOM 656 N N . ARG A 1 82 ? 12.113 -0.708 -17.307 1.00 94.69 82 ARG A N 1
ATOM 657 C CA . ARG A 1 82 ? 13.235 -1.589 -17.677 1.00 94.69 82 ARG A CA 1
ATOM 658 C C . ARG A 1 82 ? 13.003 -2.287 -19.013 1.00 94.69 82 ARG A C 1
ATOM 660 O O . ARG A 1 82 ? 13.925 -2.358 -19.820 1.00 94.69 82 ARG A O 1
ATOM 667 N N . HIS A 1 83 ? 11.791 -2.782 -19.249 1.00 95.56 83 HIS A N 1
ATOM 668 C CA . HIS A 1 83 ? 11.445 -3.427 -20.513 1.00 95.56 83 HIS A CA 1
ATOM 669 C C . HIS A 1 83 ? 11.503 -2.438 -21.684 1.00 95.56 83 HIS A C 1
ATOM 671 O O . HIS A 1 83 ? 12.093 -2.726 -22.722 1.00 95.56 83 HIS A O 1
ATOM 677 N N . GLU A 1 84 ? 10.955 -1.240 -21.491 1.00 96.12 84 GLU A N 1
ATOM 678 C CA . GLU A 1 84 ? 10.964 -0.191 -22.507 1.00 96.12 84 GLU A CA 1
ATOM 679 C C . GLU A 1 84 ? 12.382 0.313 -22.802 1.00 96.12 84 GLU A C 1
ATOM 681 O O . GLU A 1 84 ? 12.749 0.472 -23.963 1.00 96.12 84 GLU A O 1
ATOM 686 N N . ASN A 1 85 ? 13.225 0.461 -21.776 1.00 98.00 85 ASN A N 1
ATOM 687 C CA . ASN A 1 85 ? 14.629 0.822 -21.955 1.00 98.00 85 ASN A CA 1
ATOM 688 C C . ASN A 1 85 ? 15.394 -0.245 -22.756 1.00 98.00 85 ASN A C 1
ATOM 690 O O . ASN A 1 85 ? 16.118 0.102 -23.685 1.00 98.00 85 ASN A O 1
ATOM 694 N N . ALA A 1 86 ? 15.187 -1.532 -22.456 1.00 97.56 86 ALA A N 1
ATOM 695 C CA . ALA A 1 86 ? 15.806 -2.626 -23.204 1.00 97.56 86 ALA A CA 1
ATOM 696 C C . ALA A 1 86 ? 15.398 -2.610 -24.688 1.00 97.56 86 ALA A C 1
ATOM 698 O O . ALA A 1 86 ? 16.256 -2.726 -25.564 1.00 97.56 86 ALA A O 1
ATOM 699 N N . ARG A 1 87 ? 14.109 -2.383 -24.975 1.00 97.62 87 ARG A N 1
ATOM 700 C CA . ARG A 1 87 ? 13.607 -2.232 -26.348 1.00 97.62 87 ARG A CA 1
ATOM 701 C C . ARG A 1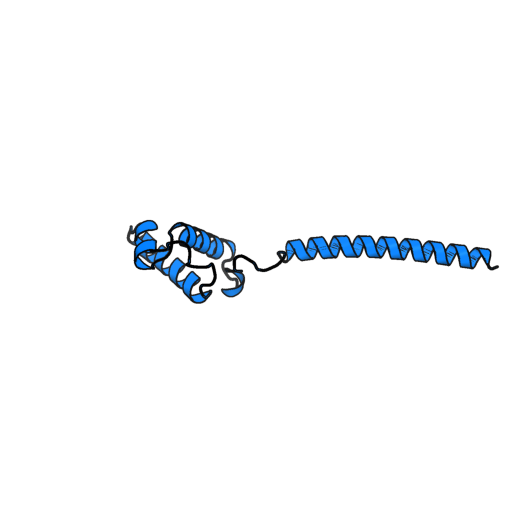 87 ? 14.277 -1.063 -27.070 1.00 97.62 87 ARG A C 1
ATOM 703 O O . ARG A 1 87 ? 14.797 -1.239 -28.168 1.00 97.62 87 ARG A O 1
ATOM 710 N N . LEU A 1 88 ? 14.321 0.109 -26.436 1.00 98.06 88 LEU A N 1
ATOM 711 C CA . LEU A 1 88 ? 14.943 1.303 -27.013 1.00 98.06 88 LEU A CA 1
ATOM 712 C C . LEU A 1 88 ? 16.441 1.109 -27.264 1.00 98.06 88 LEU A C 1
ATOM 714 O O . LEU A 1 88 ? 16.950 1.557 -28.288 1.00 98.06 88 LEU A O 1
ATOM 718 N N . GLN A 1 89 ? 17.155 0.428 -26.366 1.00 97.81 89 GLN A N 1
ATOM 719 C CA . GLN A 1 89 ? 18.567 0.105 -26.576 1.00 97.81 89 GLN A CA 1
ATOM 720 C C . GLN A 1 89 ? 18.766 -0.793 -27.801 1.00 97.81 89 GLN A C 1
ATOM 722 O O . GLN A 1 89 ? 19.675 -0.540 -28.593 1.00 97.81 89 GLN A O 1
ATOM 727 N N . GLN A 1 90 ? 17.906 -1.796 -27.988 1.00 96.56 90 GLN A N 1
ATOM 728 C CA . GLN A 1 90 ? 17.955 -2.682 -29.149 1.00 96.56 90 GLN A CA 1
ATOM 729 C C . GLN A 1 90 ? 17.665 -1.930 -30.456 1.00 96.56 90 GLN A C 1
ATOM 731 O O . GLN A 1 90 ? 18.416 -2.068 -31.421 1.00 96.56 90 GLN A O 1
ATOM 736 N N . GLU A 1 91 ? 16.623 -1.095 -30.478 1.00 97.38 91 GLU A N 1
ATOM 737 C CA . GLU A 1 91 ? 16.292 -0.242 -31.627 1.00 97.38 91 GLU A CA 1
ATOM 738 C C . GLU A 1 91 ? 17.455 0.708 -31.960 1.00 97.38 91 GLU A C 1
ATOM 740 O O . GLU A 1 91 ? 17.867 0.824 -33.115 1.00 97.38 91 GLU A O 1
ATOM 745 N N . ASN A 1 92 ? 18.057 1.333 -30.945 1.00 97.88 92 ASN A N 1
ATOM 746 C CA . ASN A 1 92 ? 19.188 2.239 -31.126 1.00 97.88 92 ASN A CA 1
ATOM 747 C C . ASN A 1 92 ? 20.430 1.516 -31.671 1.00 97.88 92 ASN A C 1
ATOM 749 O O . ASN A 1 92 ? 21.116 2.043 -32.548 1.00 97.88 92 ASN A O 1
ATOM 753 N N . ALA A 1 93 ? 20.712 0.306 -31.180 1.00 97.19 93 ALA A N 1
ATOM 754 C CA . ALA A 1 93 ? 21.808 -0.519 -31.674 1.00 97.19 93 ALA A CA 1
ATOM 755 C C . ALA A 1 93 ? 21.605 -0.888 -33.149 1.00 97.19 93 ALA A C 1
ATOM 757 O O . ALA A 1 93 ? 22.517 -0.706 -33.952 1.00 97.19 93 ALA A O 1
ATOM 758 N N . PHE A 1 94 ? 20.397 -1.318 -33.522 1.00 96.94 94 PHE A N 1
ATOM 759 C CA . PHE A 1 94 ? 20.063 -1.635 -34.908 1.00 96.94 94 PHE A CA 1
ATOM 760 C C . PHE A 1 94 ? 20.241 -0.424 -35.834 1.00 96.94 94 PHE A C 1
ATOM 762 O O . PHE A 1 94 ? 20.900 -0.530 -36.868 1.00 96.94 94 PHE A O 1
ATOM 769 N N . LEU A 1 95 ? 19.727 0.746 -35.441 1.00 97.00 95 LEU A N 1
ATOM 770 C CA . LEU A 1 95 ? 19.867 1.976 -36.227 1.00 97.00 95 LEU A CA 1
ATOM 771 C C . LEU A 1 95 ? 21.331 2.397 -36.391 1.00 97.00 95 LEU A C 1
ATOM 773 O O . LEU A 1 95 ? 21.734 2.800 -37.481 1.00 97.00 95 LEU A O 1
ATOM 777 N N . LYS A 1 96 ? 22.150 2.261 -35.343 1.00 96.62 96 LYS A N 1
ATOM 778 C CA . LYS A 1 96 ? 23.597 2.509 -35.424 1.00 96.62 96 LYS A CA 1
ATOM 779 C C . LYS A 1 96 ? 24.286 1.546 -36.384 1.00 96.62 96 LYS A C 1
ATOM 781 O O . LYS A 1 96 ? 25.102 1.987 -37.191 1.00 96.62 96 LYS A O 1
ATOM 786 N N . SER A 1 97 ? 23.952 0.258 -36.330 1.00 94.38 97 SER A N 1
ATOM 787 C CA . SER A 1 97 ? 24.482 -0.739 -37.264 1.00 94.38 97 SER A CA 1
ATOM 788 C C . SER A 1 97 ? 24.088 -0.429 -38.709 1.00 94.38 97 SER A C 1
ATOM 790 O O . SER A 1 97 ? 24.943 -0.484 -39.590 1.00 94.38 97 SER A O 1
ATOM 792 N N . ALA A 1 98 ? 22.833 -0.042 -38.951 1.00 95.69 98 ALA A N 1
ATOM 793 C CA . ALA A 1 98 ? 22.364 0.364 -40.272 1.00 95.69 98 ALA A CA 1
ATOM 794 C C . ALA A 1 98 ? 23.105 1.614 -40.775 1.00 95.69 98 ALA A C 1
ATOM 796 O O . ALA A 1 98 ? 23.632 1.612 -41.884 1.00 95.69 98 ALA A O 1
ATOM 797 N N . ALA A 1 99 ? 23.224 2.655 -39.945 1.00 95.44 99 ALA A N 1
ATOM 798 C CA . ALA A 1 99 ? 23.958 3.870 -40.295 1.00 95.44 99 ALA A CA 1
ATOM 799 C C . ALA A 1 99 ? 25.432 3.582 -40.628 1.00 95.44 99 ALA A C 1
ATOM 801 O O . ALA A 1 99 ? 25.952 4.095 -41.618 1.00 95.44 99 ALA A O 1
ATOM 802 N N . ALA A 1 100 ? 26.094 2.723 -39.845 1.00 94.88 100 ALA A N 1
ATOM 803 C CA . ALA A 1 100 ? 27.472 2.309 -40.101 1.00 94.88 100 ALA A CA 1
ATOM 804 C C . ALA A 1 100 ? 27.614 1.516 -41.411 1.00 94.88 100 ALA A C 1
ATOM 806 O O . ALA A 1 100 ? 28.581 1.718 -42.145 1.00 94.88 100 ALA A O 1
ATOM 807 N N . TYR A 1 101 ? 26.652 0.641 -41.720 1.00 93.88 101 TYR A N 1
ATOM 808 C CA . TYR A 1 101 ? 26.606 -0.086 -42.988 1.00 93.88 101 TYR A CA 1
ATOM 809 C C . TYR A 1 101 ? 26.492 0.875 -44.178 1.00 93.88 101 TYR A C 1
ATOM 811 O O . TYR A 1 101 ? 27.326 0.829 -45.081 1.00 93.88 101 TYR A O 1
ATOM 819 N N . PHE A 1 102 ? 25.525 1.797 -44.148 1.00 92.88 102 PHE A N 1
ATOM 820 C CA . PHE A 1 102 ? 25.319 2.755 -45.237 1.00 92.88 102 PHE A CA 1
ATOM 821 C C . PHE A 1 102 ? 26.513 3.697 -45.430 1.00 92.88 102 PHE A C 1
ATOM 823 O O . PHE A 1 102 ? 26.921 3.922 -46.563 1.00 92.88 102 PHE A O 1
ATOM 830 N N . ALA A 1 103 ? 27.130 4.180 -44.347 1.00 94.12 103 ALA A N 1
ATOM 831 C CA . ALA A 1 103 ? 28.327 5.021 -44.423 1.00 94.12 103 ALA A CA 1
ATOM 832 C C . ALA A 1 103 ? 29.554 4.298 -45.017 1.00 94.12 103 ALA A C 1
ATOM 834 O O . ALA A 1 103 ? 30.499 4.945 -45.474 1.00 94.12 103 ALA A O 1
ATOM 835 N N . ARG A 1 104 ? 29.582 2.958 -44.975 1.00 88.44 104 ARG A N 1
ATOM 836 C CA . ARG A 1 104 ? 30.634 2.156 -45.610 1.00 88.44 104 ARG A CA 1
ATOM 837 C C . ARG A 1 104 ? 30.389 1.973 -47.107 1.00 88.44 104 ARG A C 1
ATOM 839 O O . ARG A 1 104 ? 31.360 2.007 -47.848 1.00 88.44 104 ARG A O 1
ATOM 846 N N . GLU A 1 105 ? 29.133 1.803 -47.515 1.00 86.00 105 GLU A N 1
ATOM 847 C CA . GLU A 1 105 ? 28.735 1.592 -48.917 1.00 86.00 105 GLU A CA 1
ATOM 848 C C . GLU A 1 105 ? 28.762 2.883 -49.751 1.00 86.00 105 GLU A C 1
ATOM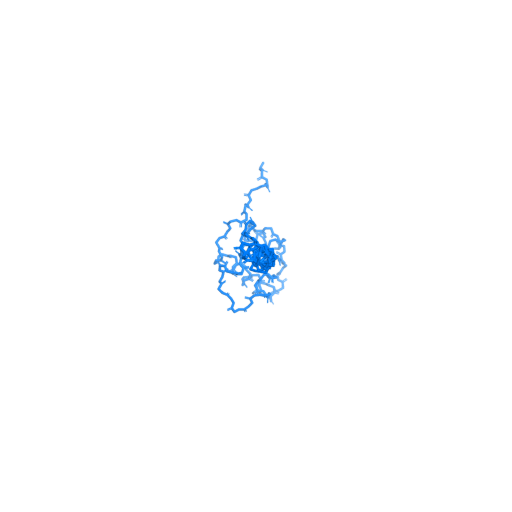 850 O O . GLU A 1 105 ? 28.906 2.849 -50.965 1.00 86.00 105 GLU A O 1
ATOM 855 N N . SER A 1 106 ? 28.643 4.046 -49.107 1.00 77.38 106 SER A N 1
ATOM 856 C CA . SER A 1 106 ? 28.696 5.356 -49.765 1.00 77.38 106 SER A CA 1
ATOM 857 C C . SER A 1 106 ? 30.122 5.863 -50.042 1.00 77.38 106 SER A C 1
ATOM 859 O O . SER A 1 106 ? 30.310 7.075 -50.164 1.00 77.38 106 SER A O 1
ATOM 861 N N . ARG A 1 107 ? 31.129 4.982 -50.044 1.00 58.53 107 ARG A N 1
ATOM 862 C CA . ARG A 1 107 ? 32.552 5.331 -50.157 1.00 58.53 107 ARG A CA 1
ATOM 863 C C . ARG A 1 107 ? 33.191 4.731 -51.401 1.00 58.53 107 ARG A C 1
ATOM 865 O O . ARG A 1 107 ? 32.805 3.602 -51.764 1.00 58.53 107 ARG A O 1
#